Protein AF-A0A951G8J4-F1 (afdb_monomer_lite)

Structure (mmCIF, N/CA/C/O backbone):
data_AF-A0A951G8J4-F1
#
_entry.id   AF-A0A951G8J4-F1
#
loop_
_atom_site.group_PDB
_atom_site.id
_atom_site.type_symbol
_atom_site.label_atom_id
_atom_site.label_alt_id
_atom_site.label_comp_id
_atom_site.label_asym_id
_atom_site.label_entity_id
_atom_site.label_seq_id
_atom_site.pdbx_PDB_ins_code
_atom_site.Cartn_x
_atom_site.Cartn_y
_atom_site.Cartn_z
_atom_site.occupancy
_atom_site.B_iso_or_equiv
_atom_site.auth_seq_id
_atom_site.auth_comp_id
_atom_site.auth_asym_id
_atom_site.auth_atom_id
_atom_site.pdbx_PDB_model_num
ATOM 1 N N . MET A 1 1 ? -15.135 5.313 12.977 1.00 91.50 1 MET A N 1
ATOM 2 C CA . MET A 1 1 ? -16.044 5.028 11.847 1.00 91.50 1 MET A CA 1
ATOM 3 C C . MET A 1 1 ? -15.159 4.558 10.718 1.00 91.50 1 MET A C 1
ATOM 5 O O . MET A 1 1 ? -14.061 5.093 10.618 1.00 91.50 1 MET A O 1
ATOM 9 N N . ALA A 1 2 ? -15.594 3.557 9.953 1.00 96.94 2 ALA A N 1
ATOM 10 C CA . ALA A 1 2 ? -14.793 3.071 8.840 1.00 96.94 2 ALA A CA 1
ATOM 11 C C . ALA A 1 2 ? -14.677 4.144 7.751 1.00 96.94 2 ALA A C 1
ATOM 13 O O . ALA A 1 2 ? -15.647 4.852 7.485 1.00 96.94 2 ALA A O 1
ATOM 14 N N . GLU A 1 3 ? -13.502 4.239 7.141 1.00 97.12 3 GLU A N 1
ATOM 15 C CA . GLU A 1 3 ? -13.162 5.242 6.132 1.00 97.12 3 GLU A CA 1
ATOM 16 C C . GLU A 1 3 ? -12.629 4.547 4.882 1.00 97.12 3 GLU A C 1
ATOM 18 O O . GLU A 1 3 ? -11.876 3.576 4.979 1.00 97.12 3 GLU A O 1
ATOM 23 N N . ALA A 1 4 ? -13.008 5.052 3.711 1.00 97.38 4 ALA A N 1
ATOM 24 C CA . ALA A 1 4 ? -12.501 4.574 2.432 1.00 97.38 4 ALA A CA 1
ATOM 25 C C . ALA A 1 4 ? -11.603 5.639 1.798 1.00 97.38 4 ALA A C 1
ATOM 27 O O . ALA A 1 4 ? -11.955 6.819 1.773 1.00 97.38 4 ALA A O 1
ATOM 28 N N . LEU A 1 5 ? -10.454 5.218 1.277 1.00 96.75 5 LEU A N 1
ATOM 29 C CA . LEU A 1 5 ? -9.480 6.091 0.638 1.00 96.75 5 LEU A CA 1
ATOM 30 C C . LEU A 1 5 ? -9.210 5.619 -0.787 1.00 96.75 5 LEU A C 1
ATOM 32 O O . LEU A 1 5 ? -9.062 4.426 -1.045 1.00 96.75 5 LEU A O 1
ATOM 36 N N . VAL A 1 6 ? -9.112 6.582 -1.700 1.00 96.62 6 VAL A N 1
ATOM 37 C CA . VAL A 1 6 ? -8.559 6.391 -3.042 1.00 96.62 6 VAL A CA 1
ATOM 38 C C . VAL A 1 6 ? -7.276 7.208 -3.109 1.00 96.62 6 VAL A C 1
ATOM 40 O O . VAL A 1 6 ? -7.308 8.427 -2.947 1.00 96.62 6 VAL A O 1
ATOM 43 N N . LEU A 1 7 ? -6.155 6.531 -3.320 1.00 94.31 7 LEU A N 1
ATOM 44 C CA . LEU A 1 7 ? -4.843 7.132 -3.512 1.00 94.31 7 LEU A CA 1
ATOM 45 C C . LEU A 1 7 ? -4.491 7.036 -4.993 1.00 94.31 7 LEU A C 1
ATOM 47 O O . LEU A 1 7 ? -4.501 5.947 -5.568 1.00 94.31 7 LEU A O 1
ATOM 51 N N . GLU A 1 8 ? -4.176 8.169 -5.608 1.00 95.69 8 GLU A N 1
ATOM 52 C CA . GLU A 1 8 ? -3.747 8.233 -7.001 1.00 95.69 8 GLU A CA 1
ATOM 53 C C . GLU A 1 8 ? -2.295 8.684 -7.073 1.00 95.69 8 GLU A C 1
ATOM 55 O O . GLU A 1 8 ? -1.920 9.723 -6.531 1.00 95.69 8 GLU A O 1
ATOM 60 N N . PHE A 1 9 ? -1.487 7.896 -7.771 1.00 94.06 9 PHE A N 1
ATOM 61 C CA . PHE A 1 9 ? -0.071 8.149 -7.963 1.00 94.06 9 PHE A CA 1
ATOM 62 C C . PHE A 1 9 ? 0.192 8.385 -9.447 1.00 94.06 9 PHE A C 1
ATOM 64 O O . PHE A 1 9 ? -0.211 7.584 -10.294 1.00 94.06 9 PHE A O 1
ATOM 71 N N . GLU A 1 10 ? 0.846 9.493 -9.778 1.00 95.56 10 GLU A N 1
ATOM 72 C CA . GLU A 1 10 ? 1.280 9.801 -11.142 1.00 95.56 10 GLU A CA 1
ATOM 73 C C . GLU A 1 10 ? 2.698 9.288 -11.375 1.00 95.56 10 GLU A C 1
ATOM 75 O O . GLU A 1 10 ? 3.540 9.356 -10.484 1.00 95.56 10 GLU A O 1
ATOM 80 N N . GLY A 1 11 ? 2.965 8.746 -12.563 1.00 93.62 11 GLY A N 1
ATOM 81 C CA . GLY A 1 11 ? 4.289 8.231 -12.928 1.00 93.62 11 GLY A CA 1
ATOM 82 C C . GLY A 1 11 ? 4.713 6.943 -12.212 1.00 93.62 11 GLY A C 1
ATOM 83 O O . GLY A 1 11 ? 5.745 6.388 -12.565 1.00 93.62 11 GLY A O 1
ATOM 84 N N . VAL A 1 12 ? 3.920 6.447 -11.260 1.00 94.00 12 VAL A N 1
ATOM 85 C CA . VAL A 1 12 ? 4.162 5.179 -10.559 1.00 94.00 12 VAL A CA 1
ATOM 86 C C . VAL A 1 12 ? 3.686 4.011 -11.415 1.00 94.00 12 VAL A C 1
ATOM 88 O O . VAL A 1 12 ? 2.524 3.964 -11.833 1.00 94.00 12 VAL A O 1
ATOM 91 N N . GLY A 1 13 ? 4.591 3.073 -11.679 1.00 93.56 13 GLY A N 1
ATOM 92 C CA . GLY A 1 13 ? 4.324 1.838 -12.393 1.00 93.56 13 GLY A CA 1
ATOM 93 C C . GLY A 1 13 ? 4.018 0.669 -11.461 1.00 93.56 13 GLY A C 1
ATOM 94 O O . GLY A 1 13 ? 3.900 0.787 -10.240 1.00 93.56 13 GLY A O 1
ATOM 95 N N . ARG A 1 14 ? 3.849 -0.505 -12.077 1.00 93.44 14 ARG A N 1
ATOM 96 C CA . ARG A 1 14 ? 3.622 -1.753 -11.343 1.00 93.44 14 ARG A CA 1
ATOM 97 C C . ARG A 1 14 ? 4.847 -2.155 -10.521 1.00 93.44 14 ARG A C 1
ATOM 99 O O . ARG A 1 14 ? 4.667 -2.658 -9.418 1.00 93.44 14 ARG A O 1
ATOM 106 N N . ASP A 1 15 ? 6.043 -1.926 -11.053 1.00 94.38 15 ASP A N 1
ATOM 107 C CA . ASP A 1 15 ? 7.293 -2.356 -10.430 1.00 94.38 15 ASP A CA 1
ATOM 108 C C . ASP A 1 15 ? 7.563 -1.564 -9.145 1.00 94.38 15 ASP A C 1
ATOM 110 O O . ASP A 1 15 ? 7.870 -2.171 -8.124 1.00 94.38 15 ASP A O 1
ATOM 114 N N . GLU A 1 16 ? 7.347 -0.244 -9.141 1.00 94.62 16 GLU A N 1
ATOM 115 C CA . GLU A 1 16 ? 7.449 0.585 -7.933 1.00 94.62 16 GLU A CA 1
ATOM 116 C C . GLU A 1 16 ? 6.409 0.171 -6.879 1.00 94.62 16 GLU A C 1
ATOM 118 O O 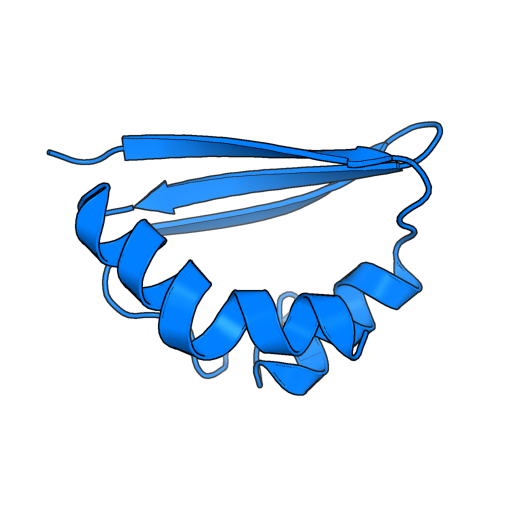. GLU A 1 16 ? 6.727 0.018 -5.700 1.00 94.62 16 GLU A O 1
ATOM 123 N N . TYR A 1 17 ? 5.164 -0.090 -7.296 1.00 95.31 17 TYR A N 1
ATOM 124 C 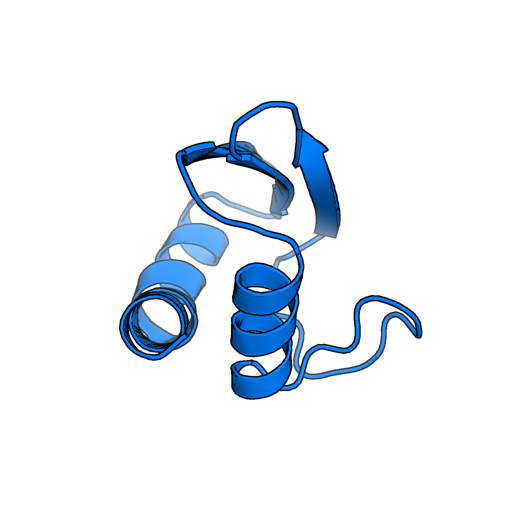CA . TYR A 1 17 ? 4.128 -0.596 -6.390 1.00 95.31 17 TYR A CA 1
ATOM 125 C C . TYR A 1 17 ? 4.509 -1.949 -5.770 1.00 95.31 17 TYR A C 1
ATOM 127 O O . TYR A 1 17 ? 4.362 -2.145 -4.561 1.00 95.31 17 TYR A O 1
ATOM 135 N N . ASP A 1 18 ? 4.998 -2.894 -6.574 1.00 95.06 18 ASP A N 1
ATOM 136 C CA . ASP A 1 18 ? 5.426 -4.204 -6.083 1.00 95.06 18 ASP A CA 1
ATOM 137 C C . ASP A 1 18 ? 6.647 -4.060 -5.147 1.00 95.06 18 ASP A C 1
ATOM 139 O O . ASP A 1 18 ? 6.686 -4.697 -4.094 1.00 95.06 18 ASP A O 1
ATOM 143 N N . ALA A 1 19 ? 7.572 -3.142 -5.445 1.00 95.88 19 ALA A N 1
ATOM 144 C CA . ALA A 1 19 ? 8.745 -2.848 -4.625 1.00 95.88 19 ALA A CA 1
ATOM 145 C C . ALA A 1 19 ? 8.382 -2.253 -3.246 1.00 95.88 19 ALA A C 1
ATOM 147 O O . ALA A 1 19 ? 9.008 -2.589 -2.233 1.00 95.88 19 ALA A O 1
ATOM 148 N N . VAL A 1 20 ? 7.359 -1.396 -3.175 1.00 96.62 20 VAL A N 1
ATOM 149 C CA . VAL A 1 20 ? 6.820 -0.878 -1.904 1.00 96.62 20 VAL A CA 1
ATOM 150 C C . VAL A 1 20 ? 6.182 -2.006 -1.088 1.00 96.62 20 VAL A C 1
ATOM 152 O O . VAL A 1 20 ? 6.447 -2.123 0.108 1.00 96.62 20 VAL A O 1
ATOM 155 N N . ASN A 1 21 ? 5.384 -2.873 -1.719 1.00 96.06 21 ASN A N 1
ATOM 156 C CA . ASN A 1 21 ? 4.759 -4.011 -1.034 1.00 96.06 21 ASN A CA 1
ATOM 157 C C . ASN A 1 21 ? 5.790 -5.012 -0.495 1.00 96.06 21 ASN A C 1
ATOM 159 O O . ASN A 1 21 ? 5.645 -5.490 0.630 1.00 96.06 21 ASN A O 1
ATOM 163 N N . GLU A 1 22 ? 6.858 -5.279 -1.251 1.00 95.81 22 GLU A N 1
ATOM 164 C CA . GLU A 1 22 ? 7.959 -6.137 -0.809 1.00 95.81 22 GLU A CA 1
ATOM 165 C C . GLU A 1 22 ? 8.637 -5.578 0.450 1.00 95.81 22 GLU A C 1
ATOM 167 O O . GLU A 1 22 ? 8.809 -6.305 1.429 1.00 95.81 22 GLU A O 1
ATOM 172 N N . ARG A 1 23 ? 8.9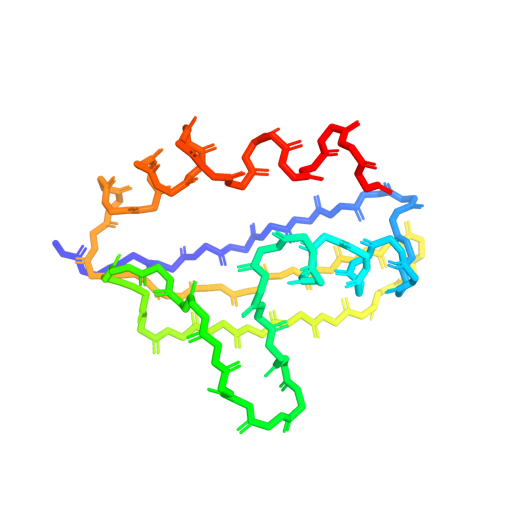34 -4.270 0.481 1.00 95.69 23 ARG A N 1
ATOM 173 C CA . ARG A 1 23 ? 9.499 -3.591 1.666 1.00 95.69 23 ARG A CA 1
ATOM 174 C C . ARG A 1 23 ? 8.573 -3.651 2.876 1.00 95.69 23 ARG A C 1
ATOM 176 O O . ARG A 1 23 ? 9.036 -3.742 4.010 1.00 95.69 23 ARG A O 1
ATOM 183 N N . LEU A 1 24 ? 7.264 -3.615 2.642 1.00 96.31 24 LEU A N 1
ATOM 184 C CA . LEU A 1 24 ? 6.256 -3.755 3.689 1.00 96.31 24 LEU A CA 1
ATOM 185 C C . LEU A 1 24 ? 6.055 -5.210 4.134 1.00 96.31 24 LEU A C 1
ATOM 187 O O . LEU A 1 24 ? 5.358 -5.436 5.121 1.00 96.31 24 LEU A O 1
ATOM 191 N N . GLY A 1 25 ? 6.645 -6.191 3.444 1.00 96.81 25 GLY A N 1
ATOM 192 C CA . GLY A 1 25 ? 6.419 -7.608 3.714 1.00 96.81 25 GLY A CA 1
ATOM 193 C C . GLY A 1 25 ? 4.984 -8.043 3.410 1.00 96.81 25 GLY A C 1
ATOM 194 O O . GLY A 1 25 ? 4.446 -8.902 4.110 1.00 96.81 25 GLY A O 1
ATOM 195 N N . ILE A 1 26 ? 4.351 -7.427 2.408 1.00 96.62 26 ILE A N 1
ATOM 196 C CA . ILE A 1 26 ? 2.972 -7.691 1.989 1.00 96.62 26 ILE A CA 1
ATOM 197 C C . ILE A 1 26 ? 2.985 -8.391 0.630 1.00 96.62 26 ILE A C 1
ATOM 199 O O . ILE A 1 26 ? 3.517 -7.873 -0.348 1.00 96.62 26 ILE A O 1
ATOM 203 N N . ASP A 1 27 ? 2.344 -9.554 0.547 1.00 94.62 27 ASP A N 1
ATOM 204 C CA . ASP A 1 27 ? 2.112 -10.258 -0.709 1.00 94.62 27 ASP A CA 1
ATOM 205 C C . ASP A 1 27 ? 0.654 -10.090 -1.148 1.00 94.62 27 ASP A C 1
ATOM 207 O O . ASP A 1 27 ? -0.261 -10.790 -0.704 1.00 94.62 27 ASP A O 1
ATOM 211 N N . GLN A 1 28 ? 0.463 -9.177 -2.097 1.00 91.00 28 GLN A N 1
ATOM 212 C CA . GLN A 1 28 ? -0.826 -8.865 -2.713 1.00 91.00 28 GLN A CA 1
ATOM 213 C C . GLN A 1 28 ? -1.456 -10.060 -3.447 1.00 91.00 28 GLN A C 1
ATOM 215 O O . GLN A 1 28 ? -2.674 -10.119 -3.599 1.00 91.00 28 GLN A O 1
ATOM 220 N N . ARG A 1 29 ? -0.654 -11.020 -3.932 1.00 89.44 29 ARG A N 1
ATOM 221 C CA . ARG A 1 29 ? -1.161 -12.165 -4.705 1.00 89.44 29 ARG A CA 1
ATOM 222 C C . ARG A 1 29 ? -1.717 -13.248 -3.797 1.00 89.44 29 ARG A C 1
ATOM 224 O O . ARG A 1 29 ? -2.756 -13.824 -4.108 1.00 89.44 29 ARG A O 1
ATOM 231 N N . SER A 1 30 ? -1.019 -13.553 -2.704 1.00 93.12 30 SER A N 1
ATOM 232 C CA . SER A 1 30 ? -1.475 -14.567 -1.747 1.00 93.12 30 SER A CA 1
ATOM 233 C C . SER A 1 30 ? -2.381 -14.008 -0.650 1.00 93.12 30 SER A C 1
ATOM 235 O O . SER A 1 30 ? -3.018 -14.788 0.059 1.00 93.12 30 SER A O 1
ATOM 237 N N . GLY A 1 31 ? -2.429 -12.682 -0.493 1.00 90.38 31 GLY A N 1
ATOM 238 C CA . GLY A 1 31 ? -3.124 -12.010 0.603 1.00 90.38 31 GLY A CA 1
ATOM 239 C C . GLY A 1 31 ? -2.433 -12.192 1.957 1.00 90.38 31 GLY A C 1
ATOM 240 O O . GLY A 1 31 ? -3.014 -11.866 2.988 1.00 90.38 31 GLY A O 1
ATOM 241 N N . LYS A 1 32 ? -1.208 -12.726 1.990 1.00 94.38 32 LYS A N 1
ATOM 242 C CA . LYS A 1 32 ? -0.432 -12.941 3.219 1.00 94.38 32 LYS A CA 1
ATOM 243 C C . LYS A 1 32 ? 0.581 -11.821 3.413 1.00 94.38 32 LYS A C 1
ATOM 245 O O . LYS A 1 32 ? 0.967 -11.153 2.463 1.00 94.38 32 LYS A O 1
ATOM 250 N N . GLY A 1 33 ? 1.055 -11.666 4.642 1.00 95.12 33 GLY A N 1
ATOM 251 C CA . GLY A 1 33 ? 2.100 -10.704 4.968 1.00 95.12 33 GLY A CA 1
ATOM 252 C C . GLY A 1 33 ? 1.763 -9.874 6.191 1.00 95.12 33 GLY A C 1
ATOM 253 O O . GLY A 1 33 ? 0.780 -10.138 6.887 1.00 95.12 33 GLY A O 1
ATOM 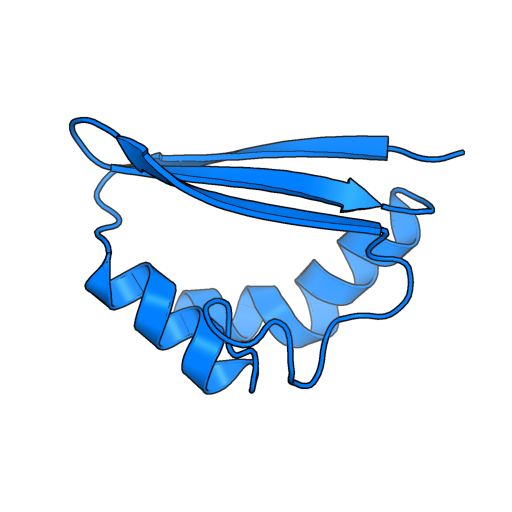254 N N . ASP A 1 34 ? 2.600 -8.877 6.437 1.00 95.75 34 ASP A N 1
ATOM 255 C CA . ASP A 1 34 ? 2.485 -7.976 7.579 1.00 95.75 34 ASP A CA 1
ATOM 256 C C . ASP A 1 34 ? 1.520 -6.819 7.280 1.00 95.75 34 ASP A C 1
ATOM 258 O O . ASP A 1 34 ? 1.910 -5.649 7.198 1.00 95.75 34 ASP A O 1
ATOM 262 N N . TRP A 1 35 ? 0.249 -7.165 7.059 1.00 96.50 35 TRP A N 1
ATOM 263 C CA . TRP A 1 35 ? -0.823 -6.199 6.828 1.00 96.50 35 TRP A CA 1
ATOM 264 C C . TRP A 1 35 ? -1.028 -5.293 8.051 1.00 96.50 35 TRP A C 1
ATOM 266 O O . TRP A 1 35 ? -1.012 -5.775 9.186 1.00 96.50 35 TRP A O 1
ATOM 276 N N . PRO A 1 36 ? -1.236 -3.980 7.854 1.00 96.62 36 PRO A N 1
ATOM 277 C CA . PRO A 1 36 ? -1.390 -3.052 8.963 1.00 96.62 36 PRO A CA 1
ATOM 278 C C . PRO A 1 36 ? -2.694 -3.281 9.730 1.00 96.62 36 PRO A C 1
ATOM 280 O O . PRO A 1 36 ? -3.745 -3.579 9.159 1.00 96.62 36 PRO A O 1
ATOM 283 N N . ALA A 1 37 ? -2.624 -3.094 11.047 1.00 96.06 37 ALA A N 1
ATOM 284 C CA . ALA A 1 37 ? -3.792 -3.175 11.912 1.00 96.06 37 ALA A CA 1
ATOM 285 C C . ALA A 1 37 ? -4.860 -2.154 11.490 1.00 96.06 37 ALA A C 1
ATOM 287 O O . ALA A 1 37 ? -4.554 -1.012 11.145 1.00 96.06 37 ALA A O 1
ATOM 288 N N . GLY A 1 38 ? -6.122 -2.577 11.529 1.00 96.56 38 GLY A N 1
ATOM 289 C CA . GLY A 1 38 ? -7.262 -1.741 11.163 1.00 96.56 38 GLY A CA 1
ATOM 290 C C . GLY A 1 38 ? -7.488 -1.574 9.658 1.00 96.56 38 GLY A C 1
ATOM 291 O O . GLY A 1 38 ? -8.451 -0.910 9.282 1.00 96.56 38 GLY A O 1
ATOM 292 N N . MET A 1 39 ? -6.667 -2.164 8.784 1.00 97.50 39 MET A N 1
ATOM 293 C CA . MET A 1 39 ? -6.980 -2.250 7.355 1.00 97.50 39 MET A CA 1
ATOM 294 C C . MET A 1 39 ? -8.010 -3.361 7.114 1.00 97.50 39 MET A C 1
ATOM 296 O O . MET A 1 39 ? -7.805 -4.514 7.483 1.00 97.50 39 MET A O 1
ATOM 300 N N . ILE A 1 40 ? -9.125 -3.001 6.483 1.00 97.75 40 ILE A N 1
ATOM 301 C CA . ILE A 1 40 ? -10.251 -3.891 6.166 1.00 97.75 40 ILE A CA 1
ATOM 302 C C . ILE A 1 40 ? -10.135 -4.407 4.730 1.00 97.75 40 ILE A C 1
ATOM 304 O O . ILE A 1 40 ? -10.463 -5.558 4.445 1.00 97.75 40 ILE A O 1
ATOM 308 N N . PHE A 1 41 ? -9.701 -3.544 3.812 1.00 96.81 41 PHE A N 1
ATOM 309 C CA . PHE A 1 41 ? -9.585 -3.863 2.395 1.00 96.81 41 PHE A CA 1
ATOM 310 C C . PHE A 1 41 ? -8.440 -3.083 1.759 1.00 96.81 41 PHE A C 1
ATOM 312 O O . PHE A 1 41 ? -8.220 -1.923 2.105 1.00 96.81 41 PHE A O 1
ATOM 319 N N . HIS A 1 42 ? -7.777 -3.700 0.785 1.00 97.25 42 HIS A N 1
ATOM 320 C CA . HIS A 1 42 ? -6.783 -3.060 -0.063 1.00 97.25 42 HIS A CA 1
ATOM 321 C C . HIS A 1 42 ? -6.850 -3.646 -1.473 1.00 97.25 42 HIS A C 1
ATOM 323 O O . HIS A 1 42 ? -6.916 -4.863 -1.651 1.00 97.25 42 HIS A O 1
ATOM 329 N N . ALA A 1 43 ? -6.797 -2.778 -2.478 1.00 95.69 43 ALA A N 1
ATOM 330 C CA . ALA A 1 43 ? -6.580 -3.162 -3.862 1.00 95.69 43 ALA A CA 1
ATOM 331 C C . ALA A 1 43 ? -5.754 -2.099 -4.584 1.00 95.69 43 ALA A C 1
ATOM 333 O O . ALA A 1 43 ? -6.060 -0.912 -4.511 1.00 95.69 43 ALA A O 1
ATOM 334 N N . GLY A 1 44 ? -4.742 -2.541 -5.326 1.00 95.44 44 GLY A N 1
ATOM 335 C CA . GLY A 1 44 ? -3.936 -1.701 -6.204 1.00 95.44 44 GLY A CA 1
ATOM 336 C C . GLY A 1 44 ? -4.130 -2.063 -7.676 1.00 95.44 44 GLY A C 1
ATOM 337 O O . GLY A 1 44 ? -4.236 -3.242 -8.023 1.00 95.44 44 GLY A O 1
ATOM 338 N N . GLY A 1 45 ? -4.142 -1.064 -8.555 1.00 95.44 45 GLY A N 1
ATOM 339 C CA . GLY A 1 45 ? -4.262 -1.259 -9.995 1.00 95.44 45 GLY A CA 1
ATOM 340 C C . GLY A 1 45 ? -3.508 -0.208 -10.803 1.00 95.44 45 GLY A C 1
ATOM 341 O O . GLY A 1 45 ? -3.493 0.972 -10.463 1.00 95.44 45 GLY A O 1
ATOM 342 N N . ALA A 1 46 ? -2.912 -0.637 -11.916 1.00 95.44 46 ALA A N 1
ATOM 343 C CA . ALA A 1 46 ? -2.322 0.285 -12.877 1.00 95.44 46 ALA A CA 1
ATOM 344 C C . ALA A 1 46 ? -3.421 1.064 -13.615 1.00 95.44 46 ALA A C 1
ATOM 346 O O . ALA A 1 46 ? -4.454 0.502 -13.989 1.00 95.44 46 ALA A O 1
ATOM 347 N N . ARG A 1 47 ? -3.167 2.347 -13.870 1.00 93.31 47 ARG A N 1
ATOM 348 C CA . ARG A 1 47 ? -3.984 3.217 -14.724 1.00 93.31 47 ARG A CA 1
ATOM 349 C C . ARG A 1 47 ? -3.095 3.877 -15.786 1.00 93.31 47 ARG A C 1
ATOM 351 O O . ARG A 1 47 ? -1.873 3.897 -15.638 1.00 93.31 47 ARG A O 1
ATOM 358 N N . PRO A 1 48 ? -3.653 4.432 -16.874 1.00 94.69 48 PRO A N 1
ATOM 359 C CA . PRO A 1 48 ? -2.853 5.206 -17.817 1.00 94.69 48 PRO A CA 1
ATOM 360 C C . PRO A 1 48 ? -2.086 6.327 -17.097 1.00 94.69 48 PRO A C 1
ATOM 362 O O . PRO A 1 48 ? -2.692 7.158 -16.426 1.00 94.69 48 PRO A O 1
ATOM 365 N N . GLY A 1 49 ? -0.757 6.328 -17.221 1.00 93.19 49 GLY A N 1
ATOM 366 C CA . GLY A 1 49 ? 0.112 7.341 -16.614 1.00 93.19 49 GLY A CA 1
ATOM 367 C C . GLY A 1 49 ? 0.323 7.218 -15.100 1.00 93.19 49 GLY A C 1
ATOM 368 O O . GLY A 1 49 ? 0.879 8.143 -14.509 1.00 93.19 49 GLY A O 1
ATOM 369 N N . GLY A 1 50 ? -0.093 6.120 -14.458 1.00 96.00 50 GLY A N 1
ATOM 370 C CA . GLY A 1 50 ? 0.151 5.955 -13.027 1.00 96.00 50 GLY A CA 1
ATOM 371 C C . GLY A 1 50 ? -0.482 4.727 -12.381 1.00 96.00 50 GLY A C 1
ATOM 372 O O . GLY A 1 50 ? -0.805 3.734 -13.034 1.00 96.00 50 GLY A O 1
ATOM 373 N N . PHE A 1 51 ? -0.723 4.831 -11.079 1.00 96.38 51 PHE A N 1
ATOM 374 C CA . PHE A 1 51 ? -1.279 3.759 -10.263 1.00 96.38 51 PHE A CA 1
ATOM 375 C C . PHE A 1 51 ? -2.393 4.287 -9.360 1.00 96.38 51 PHE A C 1
ATOM 377 O O . PHE A 1 51 ? -2.376 5.449 -8.951 1.00 96.38 51 PHE A O 1
ATOM 384 N N . VAL A 1 52 ? -3.375 3.444 -9.058 1.00 97.12 52 VAL A N 1
ATOM 385 C CA . VAL A 1 52 ? -4.443 3.742 -8.102 1.00 97.12 52 VAL A CA 1
ATOM 386 C C . VAL A 1 52 ? -4.475 2.672 -7.022 1.00 97.12 52 VAL A C 1
ATOM 388 O O . VAL A 1 52 ? -4.346 1.482 -7.310 1.00 97.12 52 VAL A O 1
ATOM 391 N N . VAL A 1 53 ? -4.651 3.100 -5.777 1.00 96.75 53 VAL A N 1
ATOM 392 C CA . VAL A 1 53 ? -4.847 2.221 -4.627 1.00 96.75 53 VAL A CA 1
ATOM 393 C C . VAL A 1 53 ? -6.158 2.597 -3.952 1.00 96.75 53 VAL A C 1
ATOM 395 O O . VAL A 1 53 ? -6.402 3.765 -3.659 1.00 96.75 53 VAL A O 1
ATOM 398 N N . PHE A 1 54 ? -7.010 1.608 -3.720 1.00 97.75 54 PHE A N 1
ATOM 399 C CA . PHE A 1 54 ? -8.244 1.748 -2.963 1.00 97.75 54 PHE A CA 1
ATOM 400 C C . PHE A 1 54 ? -8.138 0.964 -1.662 1.00 97.75 54 PHE A C 1
ATOM 402 O O . PHE A 1 54 ? -7.803 -0.222 -1.672 1.00 97.75 54 PHE A O 1
ATOM 409 N N . GLU A 1 55 ? -8.457 1.619 -0.551 1.00 97.94 55 GLU A N 1
ATOM 410 C CA . GLU A 1 55 ? -8.355 1.031 0.778 1.00 97.94 55 GLU A CA 1
ATOM 411 C C . GLU A 1 55 ? -9.591 1.330 1.615 1.00 97.94 55 GLU A C 1
ATOM 413 O O . GLU A 1 55 ? -10.218 2.381 1.479 1.00 97.94 55 GLU A O 1
ATOM 418 N N . VAL A 1 56 ? -9.909 0.414 2.525 1.00 98.38 56 VAL A N 1
ATOM 419 C CA . VAL A 1 56 ? -10.915 0.622 3.568 1.00 98.38 56 VAL A CA 1
ATOM 420 C C . VAL A 1 56 ? -10.265 0.356 4.914 1.00 98.38 56 VAL A C 1
ATOM 422 O O . VAL A 1 56 ? -9.590 -0.658 5.088 1.00 98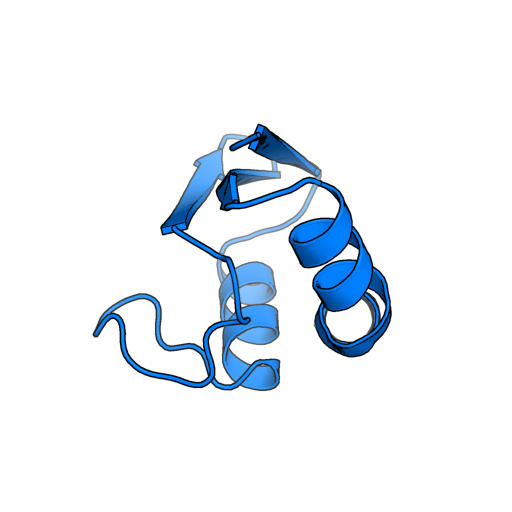.38 56 VAL A O 1
ATOM 425 N N . TRP A 1 57 ? -10.499 1.250 5.866 1.00 98.50 57 TRP A N 1
ATOM 426 C CA . TRP A 1 57 ? -9.898 1.236 7.193 1.00 98.50 57 TRP A CA 1
ATOM 427 C C . TRP A 1 57 ? -10.966 1.312 8.278 1.00 98.50 57 TRP A C 1
ATOM 429 O O . TRP A 1 57 ? -11.999 1.950 8.095 1.00 98.50 57 TRP A O 1
ATOM 439 N N . GLU A 1 58 ? -10.707 0.713 9.439 1.00 98.44 58 GLU A N 1
ATOM 440 C CA . GLU A 1 58 ? -11.565 0.803 10.629 1.00 98.44 58 GLU A CA 1
ATOM 441 C C . GLU A 1 58 ? -11.698 2.244 11.146 1.00 98.44 58 GLU A C 1
ATOM 443 O O . GLU A 1 58 ? -12.718 2.616 11.740 1.00 98.44 58 GLU A O 1
ATOM 448 N N . SER A 1 59 ? -10.662 3.061 10.923 1.00 97.88 59 SER A N 1
ATOM 449 C CA . SER A 1 59 ? -10.640 4.485 11.244 1.00 97.88 59 SER A CA 1
ATOM 450 C C . SER A 1 59 ? -9.588 5.239 10.433 1.00 97.88 59 SER A C 1
ATOM 452 O O . SER A 1 59 ? -8.588 4.666 9.998 1.00 97.88 59 SER A O 1
ATOM 454 N N . LYS A 1 60 ? -9.772 6.557 10.312 1.00 95.81 60 LYS A N 1
ATOM 455 C CA . LYS A 1 60 ? -8.759 7.456 9.749 1.00 95.81 60 LYS A CA 1
ATOM 456 C C . LYS A 1 60 ? -7.433 7.388 10.518 1.00 95.81 60 LYS A C 1
ATOM 458 O O . LYS A 1 60 ? -6.372 7.411 9.912 1.00 95.81 60 LYS A O 1
ATOM 463 N N . GLN A 1 61 ? -7.494 7.273 11.845 1.00 97.19 61 GLN A N 1
ATOM 464 C CA . GLN A 1 61 ? -6.312 7.227 12.708 1.00 97.19 61 GLN A CA 1
ATOM 465 C C . GLN A 1 61 ? -5.443 5.995 12.423 1.00 97.19 61 GLN A C 1
ATOM 467 O O . GLN A 1 61 ? -4.228 6.128 12.337 1.00 97.19 61 GLN A O 1
ATOM 472 N N . ALA A 1 62 ? -6.053 4.823 12.203 1.00 97.50 62 ALA A N 1
ATOM 473 C CA . ALA A 1 62 ? -5.318 3.610 11.831 1.00 97.50 62 ALA A CA 1
ATOM 474 C C . ALA A 1 62 ? -4.547 3.790 10.508 1.00 97.50 62 ALA A C 1
ATOM 476 O O . ALA A 1 62 ? -3.383 3.401 10.399 1.00 97.50 62 ALA A O 1
ATOM 477 N N . GLN A 1 63 ? -5.168 4.453 9.527 1.00 97.19 63 GLN A N 1
ATOM 478 C CA . GLN A 1 63 ? -4.513 4.785 8.263 1.00 97.19 63 GLN A CA 1
ATOM 479 C C . GLN A 1 63 ? -3.362 5.785 8.459 1.00 97.19 63 GLN A C 1
ATOM 481 O O . GLN A 1 63 ? -2.266 5.577 7.938 1.00 97.19 63 GLN A O 1
ATOM 486 N N . GLU A 1 64 ? -3.576 6.843 9.246 1.00 96.38 64 GLU A N 1
ATOM 487 C CA . GLU A 1 64 ? -2.560 7.863 9.541 1.00 96.38 64 GLU A CA 1
ATOM 488 C C . GLU A 1 64 ? -1.343 7.267 10.274 1.00 96.38 64 GLU A C 1
ATOM 490 O O . GLU A 1 64 ? -0.197 7.614 9.974 1.00 96.38 64 GLU A O 1
ATOM 495 N N . GLU A 1 65 ? -1.568 6.337 11.204 1.00 96.75 65 GLU A N 1
ATOM 496 C CA . GLU A 1 65 ? -0.503 5.611 11.899 1.00 96.75 65 GLU A CA 1
ATOM 497 C C . GLU A 1 65 ? 0.311 4.738 10.941 1.00 96.75 65 GLU A C 1
ATOM 499 O O . GLU A 1 65 ? 1.544 4.751 11.000 1.00 96.75 65 GLU A O 1
ATOM 504 N N . PHE A 1 66 ? -0.345 4.022 10.024 1.00 96.94 66 PHE A N 1
ATOM 505 C CA . PHE A 1 66 ? 0.353 3.230 9.013 1.00 96.94 66 PHE A CA 1
ATOM 506 C C . PHE A 1 66 ? 1.187 4.105 8.070 1.00 96.94 66 PHE A C 1
ATOM 508 O O . PHE A 1 66 ? 2.365 3.809 7.839 1.00 96.94 66 PHE A O 1
ATOM 515 N N . MET A 1 67 ? 0.614 5.214 7.592 1.00 95.50 67 MET A N 1
ATOM 516 C CA . MET A 1 67 ? 1.320 6.211 6.781 1.00 95.50 67 MET A CA 1
ATOM 517 C C . MET A 1 67 ? 2.572 6.726 7.485 1.00 95.50 67 MET A C 1
ATOM 519 O O . MET A 1 67 ? 3.644 6.763 6.886 1.00 95.50 67 MET A O 1
ATOM 523 N N . LYS A 1 68 ? 2.451 7.100 8.760 1.00 96.31 68 LYS A N 1
ATOM 524 C CA . LYS A 1 68 ? 3.546 7.696 9.527 1.00 96.31 68 LYS A CA 1
ATOM 525 C C . LYS A 1 68 ? 4.651 6.698 9.871 1.00 96.31 68 LYS A C 1
ATOM 527 O O . LYS A 1 68 ? 5.820 7.068 9.849 1.00 96.31 68 LYS A O 1
ATOM 532 N N . ASN A 1 69 ? 4.286 5.469 10.231 1.00 95.31 69 ASN A N 1
ATOM 533 C CA . ASN A 1 69 ? 5.215 4.532 10.866 1.00 95.31 69 ASN A CA 1
ATOM 534 C C . ASN A 1 69 ? 5.814 3.499 9.903 1.00 95.31 69 ASN A C 1
ATOM 536 O O . ASN A 1 69 ? 6.832 2.901 10.240 1.00 95.31 69 ASN A O 1
ATOM 540 N N . ARG A 1 70 ? 5.179 3.237 8.752 1.00 95.50 70 ARG A N 1
ATOM 541 C CA . ARG A 1 70 ? 5.614 2.188 7.812 1.00 95.50 70 ARG A CA 1
ATOM 542 C C . ARG A 1 70 ? 5.582 2.657 6.359 1.00 95.50 70 ARG A C 1
ATOM 544 O O . ARG A 1 70 ? 6.623 2.716 5.710 1.00 95.50 70 ARG A O 1
ATOM 551 N N . LEU A 1 71 ? 4.405 3.022 5.850 1.00 94.56 71 LEU A N 1
ATOM 552 C CA . LEU A 1 71 ? 4.214 3.277 4.418 1.00 94.56 71 LEU A CA 1
ATOM 553 C C . LEU A 1 71 ? 4.998 4.500 3.922 1.00 94.56 71 LEU A C 1
ATOM 555 O O . LEU A 1 71 ? 5.617 4.433 2.866 1.00 94.56 71 LEU A O 1
ATOM 559 N N . GLY A 1 72 ? 5.048 5.591 4.690 1.00 93.94 72 GLY A N 1
ATOM 560 C CA . GLY A 1 72 ? 5.774 6.801 4.295 1.00 93.94 72 GLY A CA 1
ATOM 561 C C . GLY A 1 72 ? 7.277 6.591 4.091 1.00 93.94 72 GLY A C 1
ATOM 562 O O . GLY A 1 72 ? 7.863 7.265 3.248 1.00 93.94 72 GLY A O 1
ATOM 563 N N . GLN A 1 73 ? 7.892 5.654 4.822 1.00 94.69 73 GLN A N 1
ATOM 564 C CA . GLN A 1 73 ? 9.283 5.255 4.598 1.00 94.69 73 GLN A CA 1
ATOM 565 C C . GLN A 1 73 ? 9.401 4.368 3.354 1.00 94.69 73 GLN A C 1
ATOM 567 O O . GLN A 1 73 ? 10.228 4.642 2.490 1.00 94.69 73 GLN A O 1
ATOM 572 N N . ALA A 1 74 ? 8.538 3.355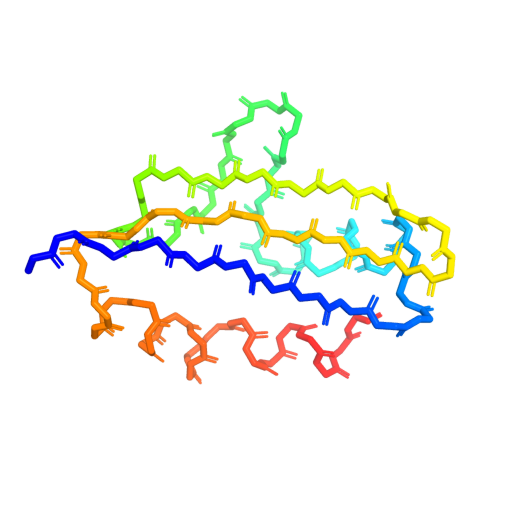 3.219 1.00 94.12 74 ALA A N 1
ATOM 573 C CA . ALA A 1 74 ? 8.564 2.452 2.069 1.00 94.12 74 ALA A CA 1
ATOM 574 C C . ALA A 1 74 ? 8.386 3.192 0.728 1.00 94.12 74 ALA A C 1
ATOM 576 O O . ALA A 1 74 ? 9.058 2.851 -0.237 1.00 94.12 74 ALA A O 1
ATOM 577 N N . LEU A 1 75 ? 7.551 4.240 0.686 1.00 91.88 75 LEU A N 1
ATOM 578 C CA . LEU A 1 75 ? 7.351 5.103 -0.490 1.00 91.88 75 LEU A CA 1
ATOM 579 C C . LEU A 1 75 ? 8.570 5.964 -0.861 1.00 91.88 75 LEU A C 1
ATOM 581 O O . LEU A 1 75 ? 8.662 6.418 -1.992 1.00 91.88 75 LEU A O 1
ATOM 585 N N . GLN A 1 76 ? 9.465 6.260 0.085 1.00 90.12 76 GLN A N 1
ATOM 586 C CA . GLN A 1 76 ? 10.693 7.017 -0.200 1.00 90.12 76 GLN A CA 1
ATOM 587 C C . GLN A 1 76 ? 11.806 6.115 -0.735 1.00 90.12 76 GLN A C 1
ATOM 589 O O . GLN A 1 76 ? 12.738 6.593 -1.380 1.00 90.12 76 GLN A O 1
ATOM 594 N N . GLU A 1 77 ? 11.737 4.827 -0.410 1.00 85.50 77 GLU A N 1
ATOM 595 C CA . GLU A 1 77 ? 12.767 3.843 -0.725 1.00 85.50 77 GLU A CA 1
ATOM 596 C C . GLU A 1 77 ? 12.442 3.002 -1.963 1.00 85.50 77 GLU A C 1
ATOM 598 O O . GLU A 1 77 ? 13.360 2.376 -2.499 1.00 85.50 77 GLU A O 1
ATOM 603 N N . GLY A 1 78 ? 11.166 2.911 -2.350 1.00 71.88 78 GLY A N 1
ATOM 604 C CA . GLY A 1 78 ? 10.655 2.169 -3.508 1.00 71.88 78 GLY A CA 1
ATOM 605 C C . GLY A 1 78 ? 10.436 3.063 -4.714 1.00 71.88 78 GLY A C 1
ATOM 606 O O . GLY A 1 78 ? 10.754 2.575 -5.818 1.00 71.88 78 GLY A O 1
#

pLDDT: mean 95.05, std 3.44, range [71.88, 98.5]

Foldseek 3Di:
DKDKDKDWDFQADPVLVVQLCVQQQADPVVRDGDDFPQWPDWDKDDDVRTIMIMTMGNDPVSVVCCCVPRNVVSNVVD

Sequence (78 aa):
MAEALVLEFEGVGRDEYDAVNERLGIDQRSGKGDWPAGMIFHAGGARPGGFVVFEVWESKQAQEEFMKNRLGQALQEG

Secondary structure (DSSP, 8-state):
--EEEEEEEES--HHHHHHHHHHTTEETTTTEE-PPTTEEEEEEEEETTEEEEEEEES-HHHHHHHIIIIIHHHHHH-

Radius of gyration: 11.99 Å; chains: 1; bounding box: 29×24×30 Å